Protein AF-A0A967JAD9-F1 (afdb_monomer)

Nearest PDB structures (foldseek):
  1ypx-assembly1_A  TM=3.489E-01  e=6.581E+00  Listeria monocytogenes EGD-e
  7zme-assembly1_6  TM=2.098E-01  e=7.015E+00  Thermochaetoides thermophila DSM 1495

Mean predicted aligned error: 8.42 Å

Sequence (161 aa):
MTVTLVDHPWWPNDVVVEGPDRLDAMAAAHVAEVSGAPEMERFLFGQVPVVVFDEIFAGAGEDEIGPLFWLLHLSGYFGGRWLRGEIATAQPEALVLGVDNPPSEAAFLGTVAKAQARLDALGGSETGLLDVARDSLFDTPPAAEGEEPVRGLTDSFGYNV

Solvent-accessible surface area (backbone atoms only — not comparable to full-atom values): 9615 Å² total; per-residue (Å²): 101,85,77,84,80,74,96,69,95,78,77,90,52,96,66,46,29,92,38,67,70,57,55,17,51,51,50,44,52,50,56,72,71,52,90,72,84,83,52,68,64,53,45,41,58,53,45,46,51,54,54,43,50,52,41,56,76,71,62,56,52,82,88,48,46,20,31,44,46,32,53,44,49,51,24,52,53,56,42,52,54,50,51,51,52,52,41,50,71,78,42,74,83,43,70,70,77,78,59,81,77,80,90,45,70,69,60,50,53,54,49,51,52,54,52,49,55,54,51,59,73,43,71,79,37,65,68,53,51,52,50,53,55,56,52,50,36,40,66,39,77,41,94,47,96,92,52,73,53,50,78,6,58,34,70,73,69,64,64,76,129

pLDDT: mean 86.02, std 9.95, range [43.38, 96.19]

Structure (mmCIF, N/CA/C/O backbone):
data_AF-A0A967JAD9-F1
#
_entry.id   AF-A0A967JAD9-F1
#
loop_
_atom_site.group_PDB
_atom_site.id
_atom_site.type_symbol
_atom_site.label_atom_id
_atom_site.label_alt_id
_atom_site.label_comp_id
_atom_site.label_asym_id
_atom_site.label_entity_id
_atom_site.label_seq_id
_atom_site.pdbx_PDB_ins_code
_atom_site.Cartn_x
_atom_site.Cartn_y
_atom_site.Cartn_z
_atom_site.occupancy
_atom_site.B_iso_or_equiv
_atom_site.auth_seq_id
_atom_site.auth_comp_id
_atom_site.auth_asym_id
_atom_site.auth_atom_id
_atom_site.pdbx_PDB_model_num
ATOM 1 N N . MET A 1 1 ? -6.115 -13.255 16.989 1.00 82.19 1 MET A N 1
ATOM 2 C CA . MET A 1 1 ? -7.147 -12.269 16.599 1.00 82.19 1 MET A CA 1
ATOM 3 C C . MET A 1 1 ? -7.235 -12.342 15.095 1.00 82.19 1 MET A C 1
ATOM 5 O O . MET A 1 1 ? -6.177 -12.480 14.511 1.00 82.19 1 MET A O 1
ATOM 9 N N . THR A 1 2 ? -8.430 -12.289 14.507 1.00 89.50 2 THR A N 1
ATOM 10 C CA . THR A 1 2 ? -8.577 -12.389 13.048 1.00 89.50 2 THR A CA 1
ATOM 11 C C . THR A 1 2 ? -9.087 -11.082 12.470 1.00 89.50 2 THR A C 1
ATOM 13 O O . THR A 1 2 ? -10.116 -10.571 12.918 1.00 89.50 2 THR A O 1
ATOM 16 N N . VAL A 1 3 ? -8.364 -10.544 11.492 1.00 89.56 3 VAL A N 1
ATOM 17 C CA . VAL A 1 3 ? -8.738 -9.354 10.733 1.00 89.56 3 VAL A CA 1
ATOM 18 C C . VAL A 1 3 ? -9.575 -9.788 9.538 1.00 89.56 3 VAL A C 1
ATOM 20 O O . VAL A 1 3 ? -9.148 -10.573 8.699 1.00 89.56 3 VAL A O 1
ATOM 23 N N . THR A 1 4 ? -10.800 -9.273 9.451 1.00 90.12 4 THR A N 1
ATOM 24 C CA . THR A 1 4 ? -11.653 -9.477 8.275 1.00 90.12 4 THR A CA 1
ATOM 25 C C . THR A 1 4 ? -11.489 -8.292 7.337 1.00 90.12 4 THR A C 1
ATOM 27 O O . THR A 1 4 ? -11.898 -7.179 7.668 1.00 90.12 4 THR A O 1
ATOM 30 N N . LEU A 1 5 ? -10.885 -8.532 6.176 1.00 88.50 5 LEU A N 1
ATOM 31 C CA . LEU A 1 5 ? -10.764 -7.535 5.119 1.00 88.50 5 LEU A CA 1
ATOM 32 C C . LEU A 1 5 ? -12.044 -7.506 4.281 1.00 88.50 5 LEU A C 1
ATOM 34 O O . LEU A 1 5 ? -12.653 -8.541 4.016 1.00 88.50 5 LEU A O 1
ATOM 38 N N . VAL A 1 6 ? -12.442 -6.310 3.857 1.00 89.44 6 VAL A N 1
ATOM 39 C CA . VAL A 1 6 ? -13.462 -6.161 2.814 1.00 89.44 6 VAL A CA 1
ATOM 40 C C . VAL A 1 6 ? -12.855 -6.461 1.443 1.00 89.44 6 VAL A C 1
ATOM 42 O O . VAL A 1 6 ? -11.628 -6.437 1.280 1.00 89.44 6 VAL A O 1
ATOM 45 N N . ASP A 1 7 ? -13.717 -6.701 0.453 1.00 88.69 7 ASP A N 1
ATOM 46 C CA . ASP A 1 7 ? -13.290 -6.892 -0.932 1.00 88.69 7 ASP A CA 1
ATOM 47 C C . ASP A 1 7 ? -12.382 -5.744 -1.383 1.00 88.69 7 ASP A C 1
ATOM 49 O O . ASP A 1 7 ? -12.690 -4.555 -1.230 1.00 88.69 7 ASP A O 1
ATOM 53 N N . HIS A 1 8 ? -11.243 -6.120 -1.949 1.00 89.38 8 HIS A N 1
ATOM 54 C CA . HIS A 1 8 ? -10.255 -5.201 -2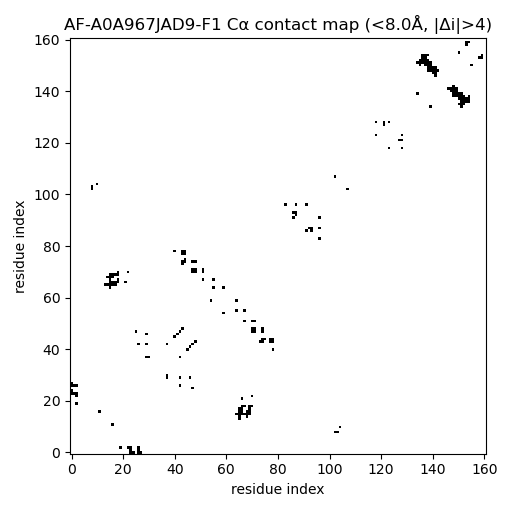.479 1.00 89.38 8 HIS A CA 1
ATOM 55 C C . HIS A 1 8 ? -9.613 -5.797 -3.740 1.00 89.38 8 HIS A C 1
ATOM 57 O O . HIS A 1 8 ? -9.643 -7.012 -3.937 1.00 89.38 8 HIS A O 1
ATOM 63 N N . PRO A 1 9 ? -9.051 -4.957 -4.623 1.00 88.38 9 PRO A N 1
ATOM 64 C CA . PRO A 1 9 ? -8.379 -5.419 -5.826 1.00 88.38 9 PRO A CA 1
ATOM 65 C C . PRO A 1 9 ? -7.153 -6.243 -5.453 1.00 88.38 9 PRO A C 1
ATOM 67 O O . PRO A 1 9 ? -6.230 -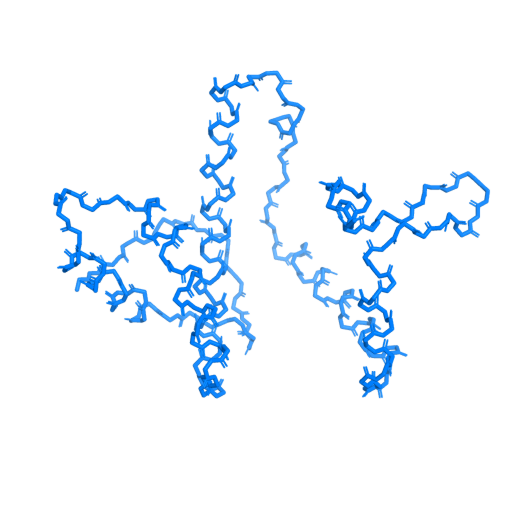5.751 -4.794 1.00 88.38 9 PRO A O 1
ATOM 70 N N . TRP A 1 10 ? -7.158 -7.490 -5.900 1.00 89.19 10 TRP A N 1
ATOM 71 C CA . TRP A 1 10 ? -6.074 -8.424 -5.686 1.00 89.19 10 TRP A CA 1
ATOM 72 C C . TRP A 1 10 ? -5.908 -9.315 -6.911 1.00 89.19 10 TRP A C 1
ATOM 74 O O . TRP A 1 10 ? -6.873 -9.907 -7.397 1.00 89.19 10 TRP A O 1
ATOM 84 N N . TRP A 1 11 ? -4.673 -9.395 -7.400 1.00 88.88 11 TRP A N 1
ATOM 85 C CA . TRP A 1 11 ? -4.282 -10.253 -8.512 1.00 88.88 11 TRP A CA 1
ATOM 86 C C . TRP A 1 11 ? -3.026 -11.014 -8.089 1.00 88.88 11 TRP A C 1
ATOM 88 O O . TRP A 1 11 ? -1.953 -10.401 -8.003 1.00 88.88 11 TRP A O 1
ATOM 98 N N . PRO A 1 12 ? -3.159 -12.315 -7.772 1.00 86.31 12 PRO A N 1
ATOM 99 C CA . PRO A 1 12 ? -2.048 -13.128 -7.299 1.00 86.31 12 PRO A CA 1
ATOM 100 C C . PRO A 1 12 ? -0.841 -13.059 -8.236 1.00 86.31 12 PRO A C 1
ATOM 102 O O . PRO A 1 12 ? -0.986 -13.115 -9.458 1.00 86.31 12 PRO A O 1
ATOM 105 N N . ASN A 1 13 ? 0.349 -12.938 -7.654 1.00 84.62 13 ASN A N 1
ATOM 106 C CA . ASN A 1 13 ? 1.623 -12.937 -8.365 1.00 84.62 13 ASN A CA 1
ATOM 107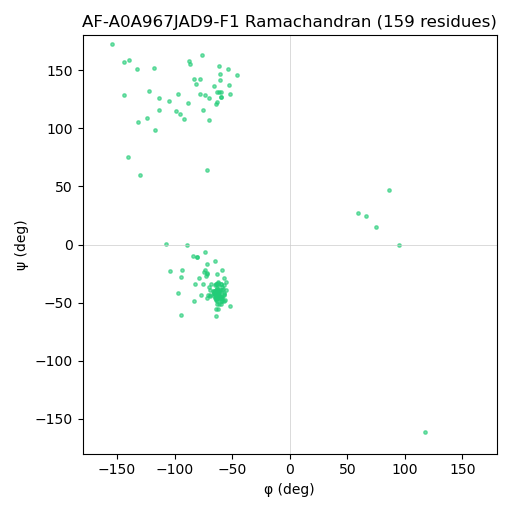 C C . ASN A 1 13 ? 2.750 -13.409 -7.431 1.00 84.62 13 ASN A C 1
ATOM 109 O O . ASN A 1 13 ? 2.536 -13.581 -6.234 1.00 84.62 13 ASN A O 1
ATOM 113 N N . ASP A 1 14 ? 3.947 -13.602 -7.983 1.00 84.81 14 ASP A N 1
ATOM 114 C CA . ASP A 1 14 ? 5.083 -14.173 -7.245 1.00 84.81 14 ASP A CA 1
ATOM 115 C C . ASP A 1 14 ? 5.821 -13.153 -6.356 1.00 84.81 14 ASP A C 1
ATOM 117 O O . ASP A 1 14 ? 6.672 -13.536 -5.558 1.00 84.81 14 ASP A O 1
ATOM 121 N N . VAL A 1 15 ? 5.528 -11.854 -6.495 1.00 84.44 15 VAL A N 1
ATOM 122 C CA . VAL A 1 15 ? 6.239 -10.768 -5.793 1.00 84.44 15 VAL A CA 1
ATOM 123 C C . VAL A 1 15 ? 5.491 -10.328 -4.540 1.00 84.44 15 VAL A C 1
ATOM 125 O O . VAL A 1 15 ? 6.099 -10.074 -3.507 1.00 84.44 15 VAL A O 1
ATOM 128 N N . VAL A 1 16 ? 4.169 -10.215 -4.631 1.00 89.75 16 VAL A N 1
ATOM 129 C CA . VAL A 1 16 ? 3.289 -9.819 -3.534 1.00 89.75 16 VAL A CA 1
ATOM 130 C C . VAL A 1 16 ? 2.441 -11.038 -3.203 1.00 89.75 16 VAL A C 1
ATOM 132 O O . VAL A 1 16 ? 1.660 -11.490 -4.038 1.00 89.75 16 VAL A O 1
ATOM 135 N N . VAL A 1 17 ? 2.600 -11.576 -1.995 1.00 93.31 17 VAL A N 1
ATOM 136 C CA . VAL A 1 17 ? 1.981 -12.843 -1.579 1.00 93.31 17 VAL A CA 1
ATOM 137 C C . VAL A 1 17 ? 1.117 -12.595 -0.355 1.00 93.31 17 VAL A C 1
ATOM 139 O O . VAL A 1 17 ? 1.566 -11.953 0.588 1.00 93.31 17 VAL A O 1
ATOM 142 N N . GLU A 1 18 ? -0.118 -13.095 -0.346 1.00 94.06 18 GLU A N 1
ATOM 143 C CA . GLU A 1 18 ? -1.007 -12.905 0.805 1.00 94.06 18 GLU A CA 1
ATOM 144 C C . GLU A 1 18 ? -0.421 -13.542 2.071 1.00 94.06 18 GLU A C 1
ATOM 146 O O . GLU A 1 18 ? -0.027 -14.708 2.076 1.00 94.06 18 GLU A O 1
ATOM 151 N N . GLY A 1 19 ? -0.400 -12.775 3.163 1.00 93.19 19 GLY A N 1
ATOM 152 C CA . GLY A 1 19 ? 0.120 -13.194 4.465 1.00 93.19 19 GLY A CA 1
ATOM 153 C C . GLY A 1 19 ? -0.866 -12.912 5.600 1.00 93.19 19 GLY A C 1
ATOM 154 O O . GLY A 1 19 ? -0.526 -12.141 6.502 1.00 93.19 19 GLY A O 1
ATOM 155 N N . PRO A 1 20 ? -2.087 -13.483 5.581 1.00 93.88 20 PRO A N 1
ATOM 156 C CA . PRO A 1 20 ? -3.138 -13.160 6.550 1.00 93.88 20 PRO A CA 1
ATOM 157 C C . PRO A 1 20 ? -2.716 -13.430 7.999 1.00 93.88 20 PRO A C 1
ATOM 159 O O . PRO A 1 20 ? -3.007 -12.625 8.878 1.00 93.88 20 PRO A O 1
ATOM 162 N N . ASP A 1 21 ? -1.938 -14.487 8.241 1.00 94.38 21 ASP A N 1
ATOM 163 C CA . ASP A 1 21 ? -1.416 -14.803 9.575 1.00 94.38 21 ASP A CA 1
ATOM 164 C C . ASP A 1 21 ? -0.500 -13.691 10.117 1.00 94.38 21 ASP A C 1
ATOM 166 O O . ASP A 1 21 ? -0.491 -13.415 11.319 1.00 94.38 21 ASP A O 1
ATOM 170 N N . ARG A 1 22 ? 0.247 -13.007 9.237 1.00 93.00 22 ARG A N 1
ATOM 171 C CA . ARG A 1 22 ? 1.101 -11.875 9.621 1.00 93.00 22 ARG A CA 1
ATOM 172 C C . ARG A 1 22 ? 0.258 -10.660 9.991 1.00 93.00 22 ARG A C 1
ATOM 174 O O . ARG A 1 22 ? 0.521 -10.034 11.015 1.00 93.00 22 ARG A O 1
ATOM 181 N N . LEU A 1 23 ? -0.777 -10.365 9.204 1.00 95.12 23 LEU A N 1
ATOM 182 C CA . LEU A 1 23 ? -1.731 -9.298 9.509 1.00 95.12 23 LEU A CA 1
ATOM 183 C C . LEU A 1 23 ? -2.413 -9.535 10.865 1.00 95.12 23 LEU A C 1
ATOM 185 O O . LEU A 1 23 ? -2.481 -8.627 11.693 1.00 95.12 23 LEU A O 1
ATOM 189 N N . ASP A 1 24 ? -2.856 -10.766 11.111 1.00 95.81 24 ASP A N 1
ATOM 190 C CA . ASP A 1 24 ? -3.494 -11.191 12.357 1.00 95.81 24 ASP A CA 1
ATOM 191 C C . ASP A 1 24 ? -2.552 -11.072 13.563 1.00 95.81 24 ASP A C 1
ATOM 193 O O . ASP A 1 24 ? -2.956 -10.601 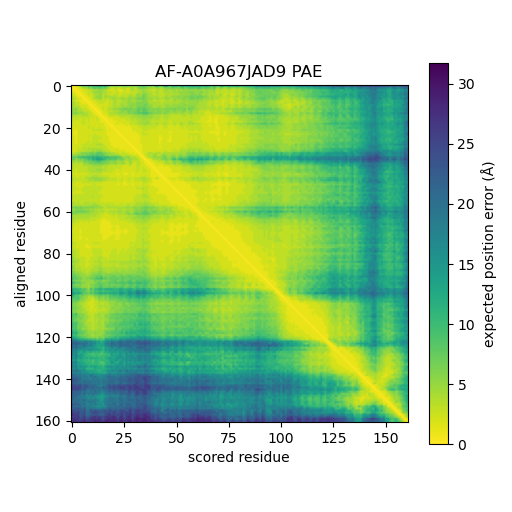14.634 1.00 95.81 24 ASP A O 1
ATOM 197 N N . ALA A 1 25 ? -1.283 -11.455 13.395 1.00 94.50 25 ALA A N 1
ATOM 198 C CA . ALA A 1 25 ? -0.257 -11.307 14.421 1.00 94.50 25 ALA A CA 1
ATOM 199 C C . ALA A 1 25 ? 0.021 -9.830 14.743 1.00 94.50 25 ALA A C 1
ATOM 201 O O . ALA A 1 25 ? 0.051 -9.452 15.917 1.00 94.50 25 ALA A O 1
ATOM 202 N N . MET A 1 26 ? 0.156 -8.979 13.723 1.00 94.69 26 MET A N 1
ATOM 203 C CA . MET A 1 26 ? 0.366 -7.540 13.907 1.00 94.69 26 MET A CA 1
ATOM 204 C C . MET A 1 26 ? -0.842 -6.866 14.559 1.00 94.69 26 MET A C 1
ATOM 206 O O . MET A 1 26 ? -0.675 -6.029 15.443 1.00 94.69 26 MET A O 1
ATOM 210 N N . ALA A 1 27 ? -2.060 -7.255 14.180 1.00 94.69 27 ALA A N 1
ATOM 211 C C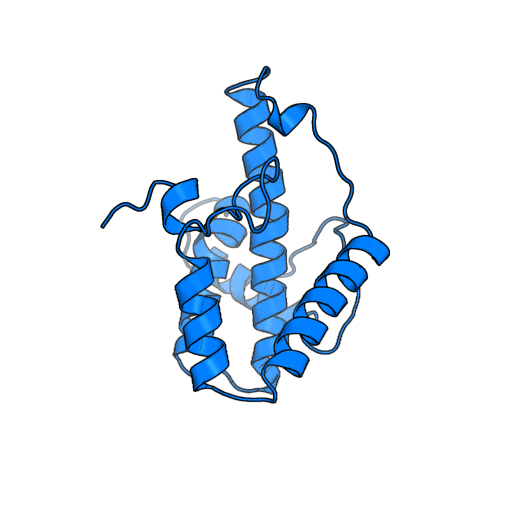A . ALA A 1 27 ? -3.279 -6.736 14.791 1.00 94.69 27 ALA A CA 1
ATOM 212 C C . ALA A 1 27 ? -3.371 -7.132 16.270 1.00 94.69 27 ALA A C 1
ATOM 214 O O . ALA A 1 27 ? -3.712 -6.306 17.116 1.00 94.69 27 ALA A O 1
ATOM 215 N N . ALA A 1 28 ? -3.016 -8.378 16.601 1.00 94.38 28 ALA A N 1
ATOM 216 C CA . ALA A 1 28 ? -2.956 -8.829 17.986 1.00 94.38 28 ALA A CA 1
ATOM 217 C C . ALA A 1 28 ? -1.926 -8.034 18.808 1.00 94.38 28 ALA A C 1
ATOM 219 O O . ALA A 1 28 ? -2.226 -7.656 19.941 1.00 94.38 28 ALA A O 1
ATOM 220 N N . ALA A 1 29 ? -0.750 -7.749 18.237 1.00 92.81 29 ALA A N 1
ATOM 221 C CA . ALA A 1 29 ? 0.271 -6.919 18.875 1.00 92.81 29 ALA A CA 1
ATOM 222 C C . ALA A 1 29 ? -0.221 -5.477 19.090 1.00 92.81 29 ALA A C 1
ATOM 224 O O . ALA A 1 29 ? -0.149 -4.971 20.207 1.00 92.81 29 ALA A O 1
ATOM 225 N N . HIS A 1 30 ? -0.821 -4.856 18.070 1.00 92.62 30 HIS A N 1
ATOM 226 C CA . HIS A 1 30 ? -1.397 -3.512 18.170 1.00 92.62 30 HIS A CA 1
ATOM 227 C C . HIS A 1 30 ? -2.433 -3.411 19.295 1.00 92.62 30 HIS A C 1
ATOM 229 O O . HIS A 1 30 ? -2.369 -2.514 20.132 1.00 92.62 30 HIS A O 1
ATOM 235 N N . VAL A 1 31 ? -3.369 -4.364 19.361 1.00 93.31 31 VAL A N 1
ATOM 236 C CA . VAL A 1 31 ? -4.407 -4.387 20.404 1.00 93.31 31 VAL A CA 1
ATOM 237 C C . VAL A 1 31 ? -3.814 -4.542 21.806 1.00 93.31 31 VAL A C 1
ATOM 239 O O . VAL A 1 31 ? -4.373 -4.007 22.760 1.00 93.31 31 VAL A O 1
ATOM 242 N N . ALA A 1 32 ? -2.691 -5.248 21.947 1.00 92.31 32 ALA A N 1
ATOM 243 C CA . ALA A 1 32 ? -2.016 -5.398 23.232 1.00 92.31 32 ALA A CA 1
ATOM 244 C C . ALA A 1 32 ? -1.325 -4.104 23.709 1.00 92.31 32 ALA A C 1
ATOM 246 O O . ALA A 1 32 ? -1.142 -3.928 24.913 1.00 92.31 32 ALA A O 1
ATOM 247 N N . GLU A 1 33 ? -0.951 -3.211 22.791 1.00 89.44 33 GLU A N 1
ATOM 248 C CA . GLU A 1 33 ? -0.199 -1.983 23.082 1.00 89.44 33 GLU A CA 1
ATOM 249 C C . GLU A 1 33 ? -1.091 -0.750 23.284 1.00 89.44 33 GLU A C 1
ATOM 251 O O . GLU A 1 33 ? -0.719 0.181 24.006 1.00 89.44 33 GLU A O 1
ATOM 256 N N . VAL A 1 34 ? -2.275 -0.718 22.667 1.00 89.81 34 VAL A N 1
ATOM 257 C CA . VAL A 1 34 ? -3.164 0.448 22.734 1.00 89.81 34 VAL A CA 1
ATOM 258 C C . VAL A 1 34 ? -3.994 0.487 24.017 1.00 89.81 34 VAL A C 1
ATOM 260 O O . VAL A 1 34 ? -4.576 -0.499 24.463 1.00 89.81 34 VAL A O 1
ATOM 263 N N . SER A 1 35 ? -4.109 1.684 24.598 1.00 83.25 35 SER A N 1
ATOM 264 C CA . SER A 1 35 ? -5.055 1.950 25.684 1.00 83.25 35 SER A CA 1
ATOM 265 C C . SER A 1 35 ? -6.373 2.465 25.102 1.00 83.25 35 SER A C 1
ATOM 267 O O . SER A 1 35 ? -6.452 3.587 24.613 1.00 83.25 35 SER A O 1
ATOM 269 N N . GLY A 1 36 ? -7.418 1.636 25.143 1.00 85.56 36 GLY A N 1
ATOM 270 C CA . GLY A 1 36 ? -8.750 1.982 24.637 1.00 85.56 36 GLY A CA 1
ATOM 271 C C . GLY A 1 36 ? -9.212 1.091 23.485 1.00 85.56 36 GLY A C 1
ATOM 272 O O . GLY A 1 36 ? -8.722 -0.023 23.315 1.00 85.56 36 GLY A O 1
ATOM 273 N N . ALA A 1 37 ? -10.208 1.563 22.732 1.00 87.94 37 ALA A N 1
ATOM 274 C CA . ALA A 1 37 ? -10.704 0.838 21.568 1.00 87.94 37 ALA A CA 1
ATOM 275 C C . ALA A 1 37 ? -9.684 0.944 20.418 1.00 87.94 37 ALA A C 1
ATOM 277 O O . ALA A 1 37 ? -9.271 2.060 20.099 1.00 87.94 37 ALA A O 1
ATOM 278 N N . PRO A 1 38 ? -9.272 -0.175 19.799 1.00 88.50 38 PRO A N 1
ATOM 279 C CA . PRO A 1 38 ? -8.373 -0.137 18.654 1.00 88.50 38 PRO A CA 1
ATOM 280 C C . PRO A 1 38 ? -9.058 0.527 17.452 1.00 88.50 38 PRO A C 1
ATOM 282 O O . PRO A 1 38 ? -10.217 0.239 17.150 1.00 88.50 38 PRO A O 1
ATOM 285 N N . GLU A 1 39 ? -8.322 1.393 16.759 1.00 91.06 39 GLU A N 1
ATOM 286 C CA . GLU A 1 39 ? -8.758 2.066 15.530 1.00 91.06 39 GLU A CA 1
ATOM 287 C C . GLU A 1 39 ? -8.062 1.408 14.334 1.00 91.06 39 GLU A C 1
ATOM 289 O O . GLU A 1 39 ? -6.830 1.340 14.281 1.00 91.06 39 GLU A O 1
ATOM 294 N N . MET A 1 40 ? -8.844 0.921 13.368 1.00 89.25 40 MET A N 1
ATOM 295 C CA . MET A 1 40 ? -8.314 0.191 12.212 1.00 89.25 40 MET A CA 1
ATOM 296 C C . MET A 1 40 ? -7.418 1.084 11.347 1.00 89.25 40 MET A C 1
ATOM 298 O O . MET A 1 40 ? -6.415 0.621 10.818 1.00 89.25 40 MET A O 1
ATOM 302 N N . GLU A 1 41 ? -7.736 2.371 11.253 1.00 90.56 41 GLU A N 1
ATOM 303 C CA . GLU A 1 41 ? -6.968 3.374 10.522 1.00 90.56 41 GLU A CA 1
ATOM 304 C C . GLU A 1 41 ? -5.583 3.580 11.146 1.00 90.56 41 GLU A C 1
ATOM 306 O O . GLU A 1 41 ? -4.577 3.621 10.439 1.00 90.56 41 GLU A O 1
ATOM 311 N N . ARG A 1 42 ? -5.501 3.645 12.482 1.00 89.50 42 ARG A N 1
ATOM 312 C CA . ARG A 1 42 ? -4.212 3.755 13.184 1.00 89.50 42 ARG A CA 1
ATOM 313 C C . ARG A 1 42 ? -3.373 2.498 13.024 1.00 89.50 42 ARG A C 1
ATOM 315 O O . ARG A 1 42 ? -2.163 2.598 12.835 1.00 89.50 42 ARG A O 1
ATOM 322 N N . PHE A 1 43 ? -4.011 1.334 13.087 1.00 93.38 43 PHE A N 1
ATOM 323 C CA . PHE A 1 43 ? -3.340 0.064 12.862 1.00 93.38 43 PHE A CA 1
ATOM 324 C C . PHE A 1 43 ? -2.812 -0.046 11.424 1.00 93.38 43 PHE A C 1
ATOM 326 O O . PHE A 1 43 ? -1.601 -0.132 11.227 1.00 93.38 43 PHE A O 1
ATOM 333 N N . LEU A 1 44 ? -3.699 0.002 10.426 1.00 92.06 44 LEU A N 1
ATOM 334 C CA . LEU A 1 44 ? -3.351 -0.249 9.028 1.00 92.06 44 LEU A CA 1
ATOM 335 C C . LEU A 1 44 ? -2.498 0.858 8.411 1.00 92.06 44 LEU A C 1
ATOM 337 O O . LEU A 1 44 ? -1.641 0.535 7.603 1.00 92.06 44 LEU A O 1
ATOM 341 N N . PHE A 1 45 ? -2.719 2.134 8.745 1.00 90.06 45 PHE A N 1
ATOM 342 C CA . PHE A 1 45 ? -2.047 3.250 8.055 1.00 90.06 45 PHE A CA 1
ATOM 343 C C . PHE A 1 45 ? -0.922 3.865 8.885 1.00 90.06 45 PHE A C 1
ATOM 345 O O . PHE A 1 45 ? -0.028 4.501 8.334 1.00 90.06 45 PHE A O 1
ATOM 352 N N . GLY A 1 46 ? -0.972 3.702 10.208 1.00 88.50 46 GLY A N 1
ATOM 353 C CA . GLY A 1 46 ? 0.056 4.189 11.122 1.00 88.50 46 GLY A CA 1
ATOM 354 C C . GLY A 1 46 ? 1.098 3.121 11.437 1.00 88.50 46 GLY A C 1
ATOM 355 O O . GLY A 1 46 ? 2.278 3.314 11.167 1.00 88.50 46 GLY A O 1
ATOM 356 N N . GLN A 1 47 ? 0.670 1.997 12.017 1.00 93.25 47 GLN A N 1
ATOM 357 C CA . GLN A 1 47 ? 1.593 0.990 12.547 1.00 93.25 47 GLN A CA 1
ATOM 358 C C . GLN A 1 47 ? 2.121 0.027 11.484 1.00 93.25 47 GLN A C 1
ATOM 360 O O . GLN A 1 47 ? 3.328 -0.193 11.426 1.00 93.25 47 GLN A O 1
ATOM 365 N N . VAL A 1 48 ? 1.244 -0.552 10.657 1.00 95.44 48 VAL A N 1
ATOM 366 C CA . VAL A 1 48 ? 1.640 -1.555 9.655 1.00 95.44 48 VAL A CA 1
ATOM 367 C C . VAL A 1 48 ? 2.789 -1.083 8.759 1.00 95.44 48 VAL A C 1
ATOM 369 O O . VAL A 1 48 ? 3.790 -1.795 8.712 1.00 95.44 48 VAL A O 1
ATOM 372 N N . PRO A 1 49 ? 2.732 0.087 8.089 1.00 95.00 49 PRO A N 1
ATOM 373 C CA . PRO A 1 49 ? 3.822 0.498 7.208 1.00 95.00 49 PRO A CA 1
ATOM 374 C C . PRO A 1 49 ? 5.140 0.702 7.960 1.00 95.00 49 PRO A C 1
ATOM 376 O O . PRO A 1 49 ? 6.181 0.313 7.444 1.00 95.00 49 PRO A O 1
ATOM 379 N N . VAL A 1 50 ? 5.108 1.252 9.180 1.00 94.19 50 VAL A N 1
ATOM 380 C CA . VAL A 1 50 ? 6.318 1.465 9.994 1.00 94.19 50 VAL A CA 1
ATOM 381 C C . VAL A 1 50 ? 6.977 0.134 10.339 1.00 94.19 50 VAL A C 1
ATOM 383 O O . VAL A 1 50 ? 8.157 -0.053 10.061 1.00 94.19 50 VAL A O 1
ATOM 386 N N . VAL A 1 51 ? 6.203 -0.811 10.875 1.00 94.50 51 VAL A N 1
ATOM 387 C CA . VAL A 1 51 ? 6.723 -2.131 11.257 1.00 94.50 51 VAL A CA 1
ATOM 388 C C . VAL A 1 51 ? 7.236 -2.887 10.034 1.00 94.50 51 VAL A C 1
ATOM 390 O O . VAL A 1 51 ? 8.315 -3.466 10.082 1.00 94.50 51 VAL A O 1
ATOM 393 N N . VAL A 1 52 ? 6.507 -2.846 8.916 1.00 95.94 52 VAL A N 1
ATOM 394 C CA . VAL A 1 52 ? 6.944 -3.517 7.688 1.00 95.94 52 VAL A CA 1
ATOM 395 C C . VAL A 1 52 ? 8.248 -2.921 7.152 1.00 95.94 52 VAL A C 1
ATOM 397 O O . VAL A 1 52 ? 9.140 -3.677 6.771 1.00 95.94 52 VAL A O 1
ATOM 400 N N . PHE A 1 53 ? 8.398 -1.591 7.135 1.00 94.25 53 PHE A N 1
ATOM 401 C CA . PHE A 1 53 ? 9.661 -0.973 6.725 1.00 94.25 53 PHE A CA 1
ATOM 402 C C . PHE A 1 53 ? 10.811 -1.379 7.646 1.00 94.25 53 PHE A C 1
ATOM 404 O O . PHE A 1 53 ? 11.862 -1.775 7.143 1.00 94.25 53 PHE A O 1
ATOM 411 N N . ASP A 1 54 ? 10.609 -1.331 8.964 1.00 94.94 54 ASP A N 1
ATOM 412 C CA . ASP A 1 54 ? 11.626 -1.737 9.935 1.00 94.94 54 ASP A CA 1
ATOM 413 C C . ASP A 1 54 ? 12.071 -3.189 9.710 1.00 94.94 54 ASP A C 1
ATOM 415 O O . ASP A 1 54 ? 13.267 -3.472 9.718 1.00 94.94 54 ASP A O 1
ATOM 419 N N . GLU A 1 55 ? 11.138 -4.104 9.439 1.00 94.75 55 GLU A N 1
ATOM 420 C CA . GLU A 1 55 ? 11.447 -5.509 9.153 1.00 94.75 55 GLU A CA 1
ATOM 421 C C . GLU A 1 55 ? 12.226 -5.694 7.845 1.00 94.75 55 GLU A C 1
ATOM 423 O O . GLU A 1 55 ? 13.227 -6.413 7.818 1.00 94.75 55 GLU A O 1
ATOM 428 N N . ILE A 1 56 ? 11.822 -5.008 6.770 1.00 93.50 56 ILE A N 1
ATOM 429 C CA . ILE A 1 56 ? 12.545 -5.046 5.491 1.00 93.50 56 ILE A CA 1
ATOM 430 C C . ILE A 1 56 ? 13.979 -4.533 5.684 1.00 93.50 56 ILE A C 1
ATOM 432 O O . ILE A 1 56 ? 14.932 -5.181 5.248 1.00 93.50 56 ILE A O 1
ATOM 436 N N . PHE A 1 57 ? 14.161 -3.404 6.376 1.00 93.31 57 PHE A N 1
ATOM 437 C CA . PHE A 1 57 ? 15.489 -2.830 6.621 1.00 93.31 57 PHE A CA 1
ATOM 438 C C . PHE A 1 57 ? 16.325 -3.625 7.630 1.00 93.31 57 PHE A C 1
ATOM 440 O O . PHE A 1 57 ? 17.554 -3.574 7.570 1.00 93.31 57 PHE A O 1
ATOM 447 N N . ALA A 1 58 ? 15.690 -4.391 8.518 1.00 94.56 58 ALA A N 1
ATOM 448 C CA . ALA A 1 58 ? 16.364 -5.338 9.400 1.00 94.56 58 ALA A CA 1
ATOM 449 C C . ALA A 1 58 ? 16.859 -6.603 8.671 1.00 94.56 58 ALA A C 1
ATOM 451 O O . ALA A 1 58 ? 17.582 -7.400 9.271 1.00 94.56 58 ALA A O 1
ATOM 452 N N . GLY A 1 59 ? 16.521 -6.770 7.387 1.00 92.62 59 GLY A N 1
ATOM 453 C CA . GLY A 1 59 ? 16.954 -7.899 6.569 1.00 92.62 59 GLY A CA 1
ATOM 454 C C . GLY A 1 59 ? 16.040 -9.114 6.697 1.00 92.62 59 GLY A C 1
ATOM 455 O O . GLY A 1 59 ? 16.541 -10.221 6.896 1.00 92.62 59 GLY A O 1
ATOM 456 N N . ALA A 1 60 ? 14.723 -8.899 6.606 1.00 91.88 60 ALA A N 1
ATOM 457 C CA . ALA A 1 60 ? 13.724 -9.966 6.515 1.00 91.88 60 ALA A CA 1
ATOM 458 C C . ALA A 1 60 ? 14.121 -11.056 5.500 1.00 91.88 60 ALA A C 1
ATOM 460 O O . ALA A 1 60 ? 14.751 -10.773 4.474 1.00 91.88 60 ALA A O 1
ATOM 461 N N . GLY A 1 61 ? 13.752 -12.306 5.799 1.00 91.56 61 GLY A N 1
ATOM 462 C CA . GLY A 1 61 ? 14.032 -13.447 4.928 1.00 91.56 61 GLY A CA 1
ATOM 463 C C . GLY A 1 61 ? 13.362 -13.302 3.561 1.00 91.56 61 GLY A C 1
ATOM 464 O O . GLY A 1 61 ? 12.334 -12.643 3.428 1.00 91.56 61 GLY A O 1
ATOM 465 N N . GLU A 1 62 ? 13.924 -13.935 2.530 1.00 88.19 62 GLU A N 1
ATOM 466 C CA . GLU A 1 62 ? 13.371 -13.889 1.167 1.00 88.19 62 GLU A CA 1
ATOM 467 C C . GLU A 1 62 ? 11.914 -14.388 1.115 1.00 88.19 62 GLU A C 1
ATOM 469 O O . GLU A 1 62 ? 11.085 -13.829 0.399 1.00 88.19 62 GLU A O 1
ATOM 474 N N . ASP A 1 63 ? 11.580 -15.381 1.939 1.00 89.88 63 ASP A N 1
ATOM 475 C CA . ASP A 1 63 ? 10.234 -15.931 2.111 1.00 89.88 63 ASP A CA 1
ATOM 476 C C . ASP A 1 63 ? 9.268 -14.998 2.863 1.00 89.88 63 ASP A C 1
ATOM 478 O O . ASP A 1 63 ? 8.050 -15.161 2.770 1.00 89.88 63 ASP A O 1
ATOM 482 N N . GLU A 1 64 ? 9.785 -13.988 3.562 1.00 91.00 64 GLU A N 1
ATOM 483 C CA . GLU A 1 64 ? 8.998 -13.001 4.307 1.00 91.00 64 GLU A CA 1
ATOM 484 C C . GLU A 1 64 ? 8.706 -11.736 3.484 1.00 91.00 64 GLU A C 1
ATOM 486 O O . GLU A 1 64 ? 7.717 -11.047 3.744 1.00 91.00 64 GLU A O 1
ATOM 491 N N . ILE A 1 65 ? 9.506 -11.443 2.450 1.00 93.31 65 ILE A N 1
ATOM 492 C CA . ILE A 1 65 ? 9.372 -10.223 1.636 1.00 93.31 65 ILE A CA 1
ATOM 493 C C . ILE A 1 65 ? 8.005 -10.128 0.943 1.00 93.31 65 ILE A C 1
ATOM 495 O O . ILE A 1 65 ? 7.372 -9.071 0.976 1.00 93.31 65 ILE A O 1
ATOM 499 N N . GLY A 1 66 ? 7.520 -11.218 0.344 1.00 93.12 66 GLY A N 1
ATOM 500 C CA . GLY A 1 66 ? 6.235 -11.225 -0.365 1.00 93.12 66 GLY A CA 1
ATOM 501 C C . GLY A 1 66 ? 5.042 -10.850 0.530 1.00 93.12 66 GLY A C 1
ATOM 502 O O . GLY A 1 66 ? 4.292 -9.929 0.182 1.00 93.12 66 GLY A O 1
ATOM 503 N N . PRO A 1 67 ? 4.882 -11.500 1.698 1.00 95.12 67 PRO A N 1
ATOM 504 C CA . PRO A 1 67 ? 3.917 -11.107 2.727 1.00 95.12 67 PRO A CA 1
ATOM 505 C C . PRO A 1 67 ? 4.051 -9.659 3.211 1.00 95.12 67 PRO A C 1
ATOM 507 O O . PRO A 1 67 ? 3.042 -8.980 3.412 1.00 95.12 67 PRO A O 1
ATOM 510 N N . LEU A 1 68 ? 5.275 -9.153 3.372 1.00 95.69 68 LEU A N 1
ATOM 511 C CA . LEU A 1 68 ? 5.515 -7.767 3.780 1.00 95.69 68 LEU A CA 1
ATOM 512 C C . LEU A 1 68 ? 5.051 -6.769 2.710 1.00 95.69 68 LEU A C 1
ATOM 514 O O . LEU A 1 68 ? 4.363 -5.794 3.020 1.00 95.69 68 LEU A O 1
ATOM 518 N N . PHE A 1 69 ? 5.322 -7.040 1.433 1.00 94.25 69 PHE A N 1
ATOM 519 C CA . PHE A 1 69 ? 4.784 -6.231 0.339 1.00 94.25 69 PHE A CA 1
ATOM 520 C C . PHE A 1 69 ? 3.260 -6.285 0.259 1.00 94.25 69 PHE A C 1
ATOM 522 O O . PHE A 1 69 ? 2.635 -5.271 -0.060 1.00 94.25 69 PHE A O 1
ATOM 529 N N . TRP A 1 70 ? 2.643 -7.418 0.596 1.00 95.06 70 TRP A N 1
ATOM 530 C CA . TRP A 1 70 ? 1.187 -7.503 0.670 1.00 95.06 70 TRP A CA 1
ATOM 531 C C . TRP A 1 70 ? 0.615 -6.601 1.766 1.00 95.06 70 TRP A C 1
ATOM 533 O O . TRP A 1 70 ? -0.351 -5.879 1.525 1.00 95.06 70 TRP A O 1
ATOM 543 N N . LEU A 1 71 ? 1.250 -6.543 2.937 1.00 96.19 71 LEU A N 1
ATOM 544 C CA . LEU A 1 71 ? 0.852 -5.6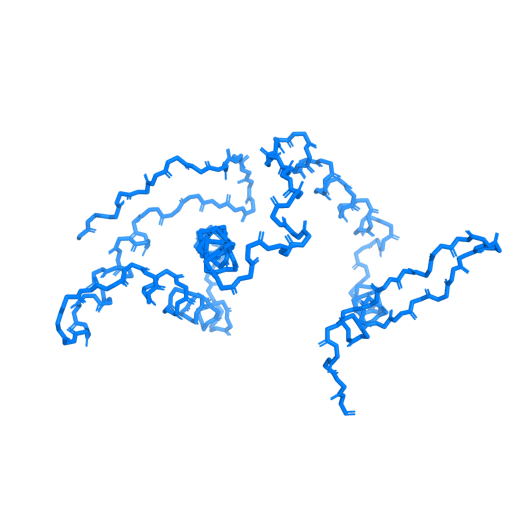26 4.009 1.00 96.19 71 LEU A CA 1
ATOM 545 C C . LEU A 1 71 ? 0.991 -4.148 3.602 1.00 96.19 71 LEU A C 1
ATOM 547 O O . LEU A 1 71 ? 0.100 -3.346 3.898 1.00 96.19 71 LEU A O 1
ATOM 551 N N . LEU A 1 72 ? 2.053 -3.785 2.872 1.00 95.44 72 LEU A N 1
ATOM 552 C CA . LEU A 1 72 ? 2.201 -2.435 2.306 1.00 95.44 72 LEU A CA 1
ATOM 553 C C . LEU A 1 72 ? 1.123 -2.127 1.262 1.00 95.44 72 LEU A C 1
ATOM 555 O O . LEU A 1 72 ? 0.577 -1.021 1.266 1.00 95.44 72 LEU A O 1
ATOM 559 N N . HIS A 1 73 ? 0.772 -3.095 0.410 1.00 92.69 73 HIS A N 1
ATOM 560 C CA . HIS A 1 73 ? -0.340 -2.969 -0.540 1.00 92.69 73 HIS A CA 1
ATOM 561 C C . HIS A 1 73 ? -1.663 -2.695 0.180 1.00 92.69 73 HIS A C 1
ATOM 563 O O . HIS A 1 73 ? -2.357 -1.738 -0.166 1.00 92.69 73 HIS A O 1
ATOM 569 N N . LEU A 1 74 ? -1.987 -3.467 1.223 1.00 94.50 74 LEU A N 1
ATOM 570 C CA . LEU A 1 74 ? -3.200 -3.259 2.020 1.00 94.50 74 LEU A CA 1
ATOM 571 C C . LEU A 1 74 ? -3.226 -1.867 2.662 1.00 94.50 74 LEU A C 1
ATOM 573 O O . LEU A 1 74 ? -4.222 -1.151 2.530 1.00 94.50 74 LEU A O 1
ATOM 577 N N . SER A 1 75 ? -2.128 -1.468 3.314 1.00 95.12 75 SER A N 1
ATOM 578 C CA . SER A 1 75 ? -1.983 -0.142 3.927 1.00 95.12 75 SER A CA 1
ATOM 579 C C . SER A 1 75 ? -2.187 0.972 2.898 1.00 95.12 75 SER A C 1
ATOM 581 O O . SER A 1 75 ? -2.967 1.896 3.125 1.00 95.12 75 SER A O 1
ATOM 583 N N . GLY A 1 76 ? -1.532 0.877 1.737 1.00 92.19 76 GLY A N 1
ATOM 584 C CA . GLY A 1 76 ? -1.636 1.871 0.670 1.00 92.19 76 GLY A CA 1
ATOM 585 C C . GLY A 1 76 ? -3.037 1.954 0.064 1.00 92.19 76 GLY A C 1
ATOM 586 O O . GLY A 1 76 ? -3.582 3.049 -0.087 1.00 92.19 76 GLY A O 1
ATOM 587 N N . TYR A 1 77 ? -3.654 0.810 -0.247 1.00 91.19 77 TYR A N 1
ATOM 588 C CA . TYR A 1 77 ? -4.991 0.766 -0.839 1.00 91.19 77 TYR A CA 1
ATOM 589 C C . TYR A 1 77 ? -6.052 1.326 0.113 1.00 91.19 77 TYR A C 1
ATOM 591 O O . TYR A 1 77 ? -6.779 2.261 -0.241 1.00 91.19 77 TYR A O 1
ATOM 599 N N . PHE A 1 78 ? -6.141 0.786 1.331 1.00 92.31 78 PHE A N 1
ATOM 600 C CA . PHE A 1 78 ? -7.141 1.231 2.299 1.00 92.31 78 PHE A CA 1
ATOM 601 C C . PHE A 1 78 ? -6.857 2.653 2.800 1.00 92.31 78 PHE A C 1
ATOM 603 O O . PHE A 1 78 ? -7.801 3.427 2.962 1.00 92.31 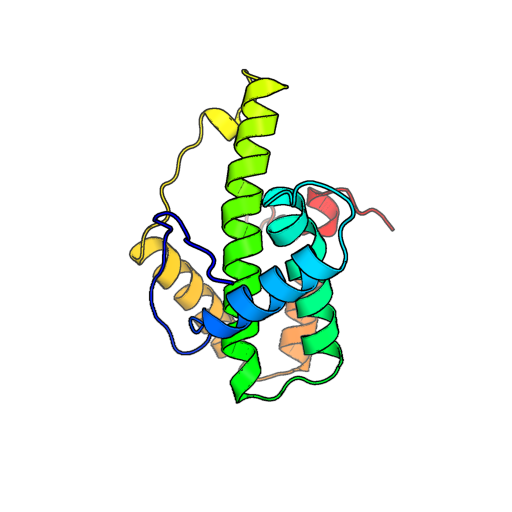78 PHE A O 1
ATOM 610 N N . GLY A 1 79 ? -5.585 3.038 2.936 1.00 91.56 79 GLY A N 1
ATOM 611 C CA . GLY A 1 79 ? -5.186 4.401 3.285 1.00 91.56 79 GLY A CA 1
ATOM 612 C C . GLY A 1 79 ? -5.590 5.411 2.212 1.00 91.56 79 GLY A C 1
ATOM 613 O O . GLY A 1 79 ? -6.165 6.451 2.525 1.00 91.56 79 GLY A O 1
ATOM 614 N N . GLY A 1 80 ? -5.395 5.082 0.931 1.00 89.50 80 GLY A N 1
ATOM 615 C CA . GLY A 1 80 ? -5.849 5.912 -0.186 1.00 89.50 80 GLY A CA 1
ATOM 616 C C . GLY A 1 80 ? -7.375 6.044 -0.254 1.00 89.50 80 GLY A C 1
ATOM 617 O O . GLY A 1 80 ? -7.897 7.131 -0.509 1.00 89.50 80 GLY A O 1
ATOM 618 N N . ARG A 1 81 ? -8.110 4.957 0.025 1.00 89.44 81 ARG A N 1
ATOM 619 C CA . ARG A 1 81 ? -9.582 4.968 0.119 1.00 89.44 81 ARG A CA 1
ATOM 620 C C . ARG A 1 81 ? -10.070 5.866 1.256 1.00 89.44 81 ARG A C 1
ATOM 622 O O . ARG A 1 81 ? -10.980 6.663 1.030 1.00 89.44 81 ARG A O 1
ATOM 629 N N . TRP A 1 82 ? -9.463 5.752 2.436 1.00 90.69 82 TRP A N 1
ATOM 630 C CA . TRP A 1 82 ? -9.763 6.597 3.591 1.00 90.69 82 TRP A CA 1
ATOM 631 C C . TRP A 1 82 ? -9.462 8.071 3.295 1.00 90.69 82 TRP A C 1
ATOM 633 O O . TRP A 1 82 ? -10.354 8.909 3.406 1.00 90.69 82 TRP A O 1
ATOM 643 N N . LEU A 1 83 ? -8.260 8.379 2.795 1.00 89.44 83 LEU A N 1
ATOM 644 C CA . LEU A 1 83 ? -7.840 9.744 2.471 1.00 89.44 83 LEU A CA 1
ATOM 645 C C . LEU A 1 83 ? -8.762 10.398 1.433 1.00 89.44 83 LEU A C 1
ATOM 647 O O . LEU A 1 83 ? -9.105 11.572 1.553 1.00 89.44 83 LEU A O 1
ATOM 651 N N . ARG A 1 84 ? -9.216 9.639 0.428 1.00 89.62 84 ARG A N 1
ATOM 652 C CA . ARG A 1 84 ? -10.214 10.127 -0.534 1.00 89.62 84 ARG A CA 1
ATOM 653 C C . ARG A 1 84 ? -11.536 10.493 0.151 1.00 89.62 84 ARG A C 1
ATOM 655 O O . ARG A 1 84 ? -12.148 11.483 -0.237 1.00 89.62 84 ARG A O 1
ATOM 662 N N . GLY A 1 85 ? -11.973 9.718 1.145 1.00 90.19 85 GLY A N 1
ATOM 663 C CA . GLY A 1 85 ? -13.163 10.015 1.950 1.00 90.19 85 GLY A CA 1
ATOM 664 C C . GLY A 1 85 ? -13.009 11.282 2.797 1.00 90.19 85 GLY A C 1
ATOM 665 O O . GLY A 1 85 ? -13.915 12.119 2.825 1.00 90.19 85 GLY A O 1
ATOM 666 N N . GLU A 1 86 ? -11.839 11.474 3.406 1.00 92.75 86 GLU A N 1
ATOM 667 C CA . GLU A 1 86 ? -11.512 12.700 4.144 1.00 92.75 86 GLU A CA 1
ATOM 668 C C . GLU A 1 86 ? -11.499 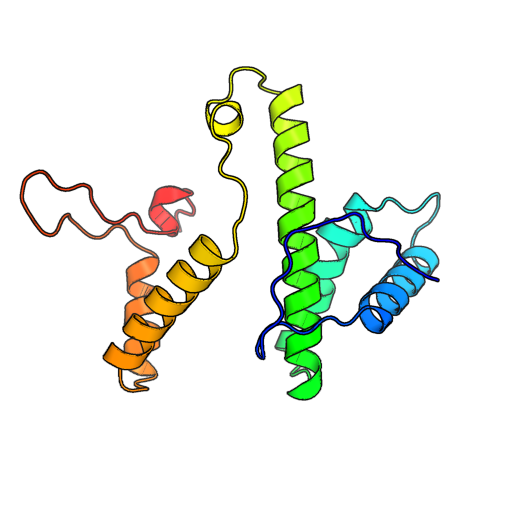13.926 3.220 1.00 92.75 86 GLU A C 1
ATOM 670 O O . GLU A 1 86 ? -12.117 14.943 3.535 1.00 92.75 86 GLU A O 1
ATOM 675 N N . ILE A 1 87 ? -10.889 13.818 2.031 1.00 91.56 87 ILE A N 1
ATOM 676 C CA . ILE A 1 87 ? -10.923 14.883 1.014 1.00 91.56 87 ILE A CA 1
ATOM 677 C C . ILE A 1 87 ? -12.361 15.175 0.586 1.00 91.56 87 ILE A C 1
ATOM 679 O O . ILE A 1 87 ? -12.734 16.338 0.503 1.00 91.56 87 ILE A O 1
ATOM 683 N N . ALA A 1 88 ? -13.185 14.151 0.352 1.00 92.69 88 ALA A N 1
ATOM 684 C CA . ALA A 1 88 ? -14.586 14.343 -0.023 1.00 92.69 88 ALA A CA 1
ATOM 685 C C . ALA A 1 88 ? -15.382 15.122 1.032 1.00 92.69 88 ALA A C 1
ATOM 687 O O . ALA A 1 88 ? -16.269 15.901 0.687 1.00 92.69 88 ALA A O 1
ATOM 688 N N . THR A 1 89 ? -15.046 14.927 2.306 1.00 93.94 89 THR A N 1
ATOM 689 C CA . THR A 1 89 ? -15.676 15.629 3.427 1.00 93.94 89 THR A CA 1
ATOM 690 C C . THR A 1 89 ? -15.153 17.060 3.563 1.00 93.94 89 THR A C 1
ATOM 692 O O . THR A 1 89 ? -15.938 17.982 3.778 1.00 93.94 89 THR A O 1
ATOM 695 N N . ALA A 1 90 ? -13.839 17.261 3.431 1.00 94.81 90 ALA A N 1
ATOM 696 C CA . ALA A 1 90 ? -13.189 18.552 3.650 1.00 94.81 90 ALA A CA 1
ATOM 697 C C . ALA A 1 90 ? -13.256 19.503 2.441 1.00 94.81 90 ALA A C 1
ATOM 699 O O . ALA A 1 90 ? -13.320 20.717 2.627 1.00 94.81 90 ALA A O 1
ATOM 700 N N . GLN A 1 91 ? -13.211 18.966 1.220 1.00 94.50 91 GLN A N 1
ATOM 701 C CA . GLN A 1 91 ? -13.178 19.698 -0.053 1.00 94.50 91 GLN A CA 1
ATOM 702 C C . GLN A 1 91 ? -14.060 18.990 -1.101 1.00 94.50 91 GLN A C 1
ATOM 704 O O . GLN A 1 91 ? -13.545 18.319 -2.001 1.00 94.50 91 GLN A O 1
ATOM 709 N N . PRO A 1 92 ? -15.396 19.110 -1.008 1.00 92.25 92 PRO A N 1
ATOM 710 C CA . PRO A 1 92 ? -16.328 18.404 -1.893 1.00 92.25 92 PRO A CA 1
ATOM 711 C C . PRO A 1 92 ? -16.158 18.712 -3.392 1.00 92.25 92 PRO A C 1
ATOM 713 O O . PRO A 1 92 ? -16.583 17.932 -4.242 1.00 92.25 92 PRO A O 1
ATOM 716 N N . GLU A 1 93 ? -15.551 19.848 -3.730 1.00 92.62 93 GLU A N 1
ATOM 717 C CA . GLU A 1 93 ? -15.258 20.301 -5.090 1.00 92.62 93 GLU A CA 1
ATOM 718 C C . GLU A 1 93 ? -13.897 19.837 -5.631 1.00 92.62 93 GLU A C 1
ATOM 720 O O . GLU A 1 93 ? -13.540 20.171 -6.765 1.00 92.62 93 GLU A O 1
ATOM 725 N N . ALA A 1 94 ? -13.118 19.088 -4.846 1.00 89.50 94 ALA A N 1
ATOM 726 C CA . ALA A 1 94 ? -11.794 18.648 -5.256 1.00 89.50 94 ALA A CA 1
ATOM 727 C C . ALA A 1 94 ? -11.865 17.805 -6.540 1.00 89.50 94 ALA A C 1
ATOM 729 O O . ALA A 1 94 ? -12.558 16.788 -6.609 1.00 89.50 94 ALA A O 1
ATOM 730 N N . LEU A 1 95 ? -11.083 18.191 -7.556 1.00 86.81 95 LEU A N 1
ATOM 731 C CA . LEU A 1 95 ? -11.075 17.538 -8.874 1.00 86.81 95 LEU A CA 1
ATOM 732 C C . LEU A 1 95 ? -10.799 16.031 -8.797 1.00 86.81 95 LEU A C 1
ATOM 734 O O . LEU A 1 95 ? -11.340 15.262 -9.590 1.00 86.81 95 LEU A O 1
ATOM 738 N N . VAL A 1 96 ? -10.000 15.602 -7.815 1.00 81.25 96 VAL A N 1
ATOM 739 C CA . VAL A 1 96 ? -9.684 14.187 -7.580 1.00 81.25 96 VAL A CA 1
ATOM 740 C C . VAL A 1 96 ? -10.941 13.343 -7.349 1.00 81.25 96 VAL A C 1
ATOM 742 O O . VAL A 1 96 ? -10.956 12.171 -7.717 1.00 81.25 96 VAL A O 1
ATOM 745 N N . LEU A 1 97 ? -12.016 13.928 -6.808 1.00 85.56 97 LEU A N 1
ATOM 746 C CA . LEU A 1 97 ? -13.288 13.249 -6.553 1.00 85.56 97 LEU A CA 1
ATOM 747 C C . LEU A 1 97 ? -14.068 12.957 -7.840 1.00 85.56 97 LEU A C 1
ATOM 749 O O . LEU A 1 97 ? -14.814 11.981 -7.887 1.00 85.56 97 LEU A O 1
ATOM 753 N N . GLY A 1 98 ? -13.864 13.766 -8.884 1.00 82.88 98 GLY A N 1
ATOM 754 C CA . GLY A 1 98 ? -14.462 13.578 -10.209 1.00 82.88 98 GLY A CA 1
ATOM 755 C C . GLY A 1 98 ? -13.735 12.549 -11.079 1.00 82.88 98 GLY A C 1
ATOM 756 O O . GLY A 1 98 ? -14.256 12.151 -12.118 1.00 82.88 98 GLY A O 1
ATOM 757 N N . VAL A 1 99 ? -12.547 12.104 -10.663 1.00 80.88 99 VAL A N 1
ATOM 758 C CA . VAL A 1 99 ? -11.795 11.039 -11.329 1.00 80.88 99 VAL A CA 1
ATOM 759 C C . VAL A 1 99 ? -12.038 9.738 -10.577 1.00 80.88 99 VAL A C 1
ATOM 761 O O . VAL A 1 99 ? -11.632 9.604 -9.423 1.00 80.88 99 VAL A O 1
ATOM 764 N N . ASP A 1 100 ? -12.692 8.782 -11.230 1.00 77.81 100 ASP A N 1
ATOM 765 C CA . ASP A 1 100 ? -12.811 7.408 -10.748 1.00 77.81 100 ASP A CA 1
ATOM 766 C C . ASP A 1 100 ? -12.280 6.468 -11.827 1.00 77.81 100 ASP A C 1
ATOM 768 O O . ASP A 1 100 ? -12.861 6.342 -12.906 1.00 77.81 100 ASP A O 1
ATOM 772 N N . ASN A 1 101 ? -11.123 5.868 -11.560 1.00 79.25 101 ASN A N 1
ATOM 773 C CA . ASN A 1 101 ? -10.539 4.863 -12.430 1.00 79.25 101 ASN A CA 1
ATOM 774 C C . ASN A 1 101 ? -10.467 3.556 -11.641 1.00 79.25 101 ASN A C 1
ATOM 776 O O . ASN A 1 101 ? -9.553 3.401 -10.822 1.00 79.25 101 ASN A O 1
ATOM 780 N N . PRO A 1 102 ? -11.436 2.643 -11.825 1.00 80.75 102 PRO A N 1
ATOM 781 C CA . PRO A 1 102 ? -11.466 1.422 -11.055 1.00 80.75 102 PRO A CA 1
ATOM 782 C C . PRO A 1 102 ? -10.212 0.591 -11.364 1.00 80.75 102 PRO A C 1
ATOM 784 O O . PRO A 1 102 ? -9.877 0.374 -12.534 1.00 80.75 102 PRO A O 1
ATOM 787 N N . PRO A 1 103 ? -9.508 0.113 -10.331 1.00 84.12 103 PRO A N 1
ATOM 788 C CA . PRO A 1 103 ? -8.357 -0.757 -10.511 1.00 84.12 103 PRO A CA 1
ATOM 789 C C . PRO A 1 103 ? -8.789 -2.030 -11.258 1.00 84.12 103 PRO A C 1
ATOM 791 O O . PRO A 1 103 ? -9.788 -2.661 -10.916 1.00 84.12 103 PRO A O 1
ATOM 794 N N . SER A 1 104 ? -8.043 -2.396 -12.302 1.00 88.75 104 SER A N 1
ATOM 795 C CA . SER A 1 104 ? -8.300 -3.586 -13.121 1.00 88.75 104 SER A CA 1
ATOM 796 C C . SER A 1 104 ? -7.021 -4.381 -13.342 1.00 88.75 104 SER A C 1
ATOM 798 O O . SER A 1 104 ? -5.931 -3.808 -13.406 1.00 88.75 104 SER A O 1
ATOM 800 N N . GLU A 1 105 ? -7.169 -5.694 -13.519 1.00 88.31 105 GLU A N 1
ATOM 801 C CA . GLU A 1 105 ? -6.043 -6.599 -13.762 1.00 88.31 105 GLU A CA 1
ATOM 802 C C . GLU A 1 105 ? -5.245 -6.166 -14.992 1.00 88.31 105 GLU A C 1
ATOM 804 O O . GLU A 1 105 ? -4.023 -6.081 -14.956 1.00 88.31 105 GLU A O 1
ATOM 809 N N . ALA A 1 106 ? -5.941 -5.787 -16.068 1.00 89.44 106 ALA A N 1
ATOM 810 C CA . ALA A 1 106 ? -5.311 -5.316 -17.295 1.00 89.44 106 ALA A CA 1
ATOM 811 C C . ALA A 1 106 ? -4.459 -4.052 -17.074 1.00 89.44 106 ALA A C 1
ATOM 813 O O . ALA A 1 106 ? -3.362 -3.946 -17.624 1.00 89.44 106 ALA A O 1
ATOM 814 N N . ALA A 1 107 ? -4.932 -3.100 -16.260 1.00 85.50 107 ALA A N 1
ATOM 815 C CA . ALA A 1 107 ? -4.171 -1.894 -15.933 1.00 85.50 107 ALA A CA 1
ATOM 816 C C . ALA A 1 107 ? -2.950 -2.206 -15.049 1.00 85.50 107 ALA A C 1
ATOM 818 O O . ALA A 1 107 ? -1.869 -1.649 -15.267 1.00 85.50 107 ALA A O 1
ATOM 819 N N . PHE A 1 108 ? -3.106 -3.125 -14.092 1.00 84.06 108 PHE A N 1
ATOM 820 C CA . PHE A 1 108 ? -2.015 -3.608 -13.250 1.00 84.06 108 PHE A CA 1
ATOM 821 C C . PHE A 1 108 ? -0.937 -4.313 -14.082 1.00 84.06 108 PHE A C 1
ATOM 823 O O . PHE A 1 108 ? 0.210 -3.867 -14.100 1.00 84.06 108 PHE A O 1
ATOM 830 N N . LEU A 1 109 ? -1.313 -5.330 -14.862 1.00 86.50 109 LEU A N 1
ATOM 831 C CA . LEU A 1 109 ? -0.404 -6.062 -15.748 1.00 86.50 109 LEU A CA 1
ATOM 832 C C . LEU A 1 109 ? 0.271 -5.134 -16.763 1.00 86.50 109 LEU A C 1
ATOM 834 O O . LEU A 1 109 ? 1.464 -5.263 -17.023 1.00 86.50 109 LEU A O 1
ATOM 838 N N . GLY A 1 110 ? -0.458 -4.148 -17.295 1.00 86.81 110 GLY A N 1
ATOM 839 C CA . GLY A 1 110 ? 0.110 -3.129 -18.176 1.00 86.81 110 GLY A CA 1
ATOM 840 C C . GLY A 1 110 ? 1.178 -2.268 -17.495 1.00 86.81 110 GLY A C 1
ATOM 841 O O . GLY A 1 110 ? 2.159 -1.886 -18.131 1.00 86.81 110 GLY A O 1
ATOM 842 N N . THR A 1 111 ? 1.019 -1.973 -16.204 1.00 84.38 111 THR A N 1
ATOM 843 C CA . THR A 1 111 ? 2.013 -1.237 -15.408 1.00 84.38 111 THR A CA 1
ATOM 844 C C . THR A 1 111 ? 3.241 -2.096 -15.126 1.00 84.38 111 THR A C 1
ATOM 846 O O . THR A 1 111 ? 4.362 -1.647 -15.367 1.00 84.38 111 THR A O 1
ATOM 849 N N . VAL A 1 112 ? 3.038 -3.349 -14.709 1.00 83.00 112 VAL A N 1
ATOM 850 C CA . VAL A 1 112 ? 4.121 -4.316 -14.469 1.00 83.00 112 VAL A CA 1
ATOM 851 C C . VAL A 1 112 ? 4.934 -4.547 -15.743 1.00 83.00 112 VAL A C 1
ATOM 853 O O . VAL A 1 112 ? 6.157 -4.459 -15.712 1.00 83.00 112 VAL A O 1
ATOM 856 N N . ALA A 1 113 ? 4.278 -4.737 -16.891 1.00 86.25 113 ALA A N 1
ATOM 857 C CA . ALA A 1 113 ? 4.957 -4.927 -18.172 1.00 86.25 113 ALA A CA 1
ATOM 858 C C . ALA A 1 113 ? 5.823 -3.718 -18.566 1.00 86.25 113 ALA A C 1
ATOM 860 O O . ALA A 1 113 ? 6.933 -3.887 -19.068 1.00 86.25 113 ALA A O 1
ATOM 861 N N . LYS A 1 114 ? 5.351 -2.490 -18.311 1.00 84.69 114 LYS A N 1
ATOM 862 C CA . LYS A 1 114 ? 6.141 -1.269 -18.547 1.00 84.69 114 LYS A CA 1
ATOM 863 C C . LYS A 1 114 ? 7.357 -1.191 -17.629 1.00 84.69 114 LYS A C 1
ATOM 865 O O . LYS A 1 114 ? 8.422 -0.783 -18.086 1.00 84.69 114 LYS A O 1
ATOM 870 N N . ALA A 1 115 ? 7.200 -1.553 -16.356 1.00 82.25 115 ALA A N 1
ATOM 871 C CA . ALA A 1 115 ? 8.310 -1.600 -15.412 1.00 82.25 115 ALA A CA 1
ATOM 872 C C . ALA A 1 115 ? 9.348 -2.646 -15.845 1.00 82.25 115 ALA A C 1
ATOM 874 O O . ALA A 1 115 ? 10.521 -2.307 -15.979 1.00 82.25 115 ALA A O 1
ATOM 875 N N . GLN A 1 116 ? 8.913 -3.865 -16.178 1.00 83.88 116 GLN A N 1
ATOM 876 C CA . GLN A 1 116 ? 9.799 -4.934 -16.642 1.00 83.88 116 GLN A CA 1
ATOM 877 C C . GLN A 1 116 ? 10.560 -4.538 -17.910 1.00 83.88 116 GLN A C 1
ATOM 879 O O . GLN A 1 116 ? 11.776 -4.666 -17.952 1.00 83.88 116 GLN A O 1
ATOM 884 N N . ALA A 1 117 ? 9.884 -3.958 -18.906 1.00 86.19 117 ALA A N 1
ATOM 885 C CA . ALA A 1 117 ? 10.542 -3.511 -20.134 1.00 86.19 117 ALA A CA 1
ATOM 886 C C . ALA A 1 117 ? 11.643 -2.463 -19.876 1.00 86.19 117 ALA A C 1
ATOM 888 O O . ALA A 1 117 ? 12.657 -2.444 -20.574 1.00 86.19 117 ALA A O 1
ATOM 889 N N . ARG A 1 118 ? 11.466 -1.595 -18.868 1.00 81.31 118 ARG A N 1
ATOM 890 C CA . ARG A 1 118 ? 12.508 -0.647 -18.440 1.00 81.31 118 ARG A CA 1
ATOM 891 C C . ARG A 1 118 ? 13.678 -1.360 -17.767 1.00 81.31 118 ARG A C 1
ATOM 893 O O . ARG A 1 118 ? 14.819 -1.031 -18.070 1.00 81.31 118 ARG A O 1
ATOM 900 N N . LEU A 1 119 ? 13.409 -2.331 -16.893 1.00 82.19 119 LEU A N 1
ATOM 901 C CA . LEU A 1 119 ? 14.451 -3.139 -16.251 1.00 82.19 119 LEU A CA 1
ATOM 902 C C . LEU A 1 119 ? 15.261 -3.937 -17.286 1.00 82.19 119 LEU A C 1
ATOM 904 O O . LEU A 1 119 ? 16.490 -3.930 -17.241 1.00 82.19 119 LEU A O 1
ATOM 908 N N . ASP A 1 120 ? 14.586 -4.547 -18.261 1.00 86.38 120 ASP A N 1
ATOM 909 C CA . ASP A 1 120 ? 15.217 -5.307 -19.344 1.00 86.38 120 ASP A CA 1
ATOM 910 C C . ASP A 1 120 ? 16.125 -4.414 -20.202 1.00 86.38 120 ASP A C 1
ATOM 912 O O . ASP A 1 120 ? 17.238 -4.809 -20.552 1.00 86.38 120 ASP A O 1
ATOM 916 N N . ALA A 1 121 ? 15.692 -3.181 -20.491 1.00 84.06 121 ALA A N 1
ATOM 917 C CA . ALA A 1 121 ? 16.488 -2.203 -21.233 1.00 84.06 121 ALA A CA 1
ATOM 918 C C . ALA A 1 121 ? 17.780 -1.792 -20.500 1.00 84.06 121 ALA A C 1
ATOM 920 O O . ALA A 1 121 ? 18.753 -1.409 -21.149 1.00 84.06 121 ALA A O 1
ATOM 921 N N . LEU A 1 122 ? 17.808 -1.895 -19.167 1.00 83.56 122 LEU A N 1
ATOM 922 C CA . LEU A 1 122 ? 18.988 -1.619 -18.343 1.00 83.56 122 LEU A CA 1
ATOM 923 C C . LEU A 1 122 ? 19.943 -2.818 -18.235 1.00 83.56 122 LEU A C 1
ATOM 925 O O . LEU A 1 122 ? 21.054 -2.664 -17.725 1.00 83.56 122 LEU A O 1
ATOM 929 N N . GLY A 1 123 ? 19.539 -4.006 -18.700 1.00 80.38 123 GLY A N 1
ATOM 930 C CA . GLY A 1 123 ? 20.400 -5.189 -18.784 1.00 80.38 123 GLY A CA 1
ATOM 931 C C . GLY A 1 123 ? 20.985 -5.654 -17.445 1.00 80.38 123 GLY A C 1
ATOM 932 O O . GLY A 1 123 ? 22.073 -6.224 -17.428 1.00 80.38 123 GLY A O 1
ATOM 933 N N . GLY A 1 124 ? 20.310 -5.372 -16.324 1.00 73.12 124 GLY A N 1
ATOM 934 C CA . GLY A 1 124 ? 20.798 -5.700 -14.978 1.00 73.12 124 GLY A CA 1
ATOM 935 C C . GLY A 1 124 ? 21.926 -4.794 -14.462 1.00 73.12 124 GLY A C 1
ATOM 936 O O . GLY A 1 124 ? 22.591 -5.145 -13.490 1.00 73.12 124 GLY A O 1
ATOM 937 N N . SER A 1 125 ? 22.163 -3.639 -15.093 1.00 83.19 125 SER A N 1
ATOM 938 C CA . SER A 1 125 ? 23.128 -2.648 -14.608 1.00 83.19 125 SER A CA 1
ATOM 939 C C . SER A 1 125 ? 22.613 -1.973 -13.336 1.00 83.19 125 SER A C 1
ATOM 941 O O . SER A 1 125 ? 21.725 -1.125 -13.398 1.00 83.19 125 SER A O 1
ATOM 943 N N . GLU A 1 126 ? 23.194 -2.310 -12.184 1.00 80.12 126 GLU A N 1
ATOM 944 C CA . GLU A 1 126 ? 22.906 -1.645 -10.905 1.00 80.12 126 GLU A CA 1
ATOM 945 C C . GLU A 1 126 ? 23.166 -0.133 -10.985 1.00 80.12 126 GLU A C 1
ATOM 947 O O . GLU A 1 126 ? 22.347 0.669 -10.545 1.00 80.12 126 GLU A O 1
ATOM 952 N N . THR A 1 127 ? 24.257 0.277 -11.638 1.00 82.75 127 THR A N 1
ATOM 953 C CA . THR A 1 127 ? 24.544 1.697 -11.886 1.00 82.75 127 THR A CA 1
ATOM 954 C C . THR A 1 127 ? 23.468 2.339 -12.762 1.00 82.75 127 THR A C 1
ATOM 956 O O . THR A 1 127 ? 22.988 3.417 -12.438 1.00 82.75 127 THR A O 1
ATOM 959 N N . GLY A 1 128 ? 23.018 1.651 -13.815 1.00 81.56 128 GLY A N 1
ATOM 960 C CA . GLY A 1 128 ? 21.941 2.140 -14.680 1.00 81.56 128 GLY A CA 1
ATOM 961 C C . GLY A 1 128 ? 20.594 2.250 -13.959 1.00 81.56 128 GLY A C 1
ATOM 962 O O . GLY A 1 128 ? 19.837 3.181 -14.213 1.00 81.56 128 GLY A O 1
ATOM 963 N N . LEU A 1 129 ? 20.306 1.336 -13.027 1.00 81.06 129 LEU A N 1
ATOM 964 C CA . LEU A 1 129 ? 19.127 1.405 -12.163 1.00 81.06 129 LEU A CA 1
ATOM 965 C C . LEU A 1 129 ? 19.176 2.622 -11.240 1.00 81.06 129 LEU A C 1
ATOM 967 O O . LEU A 1 129 ? 18.179 3.332 -11.123 1.00 81.06 129 LEU A O 1
ATOM 971 N N . LEU A 1 130 ? 20.326 2.875 -10.613 1.00 83.06 130 LEU A N 1
ATOM 972 C CA . LEU A 1 130 ? 20.518 4.028 -9.733 1.00 83.06 130 LEU A CA 1
ATOM 973 C C . LEU A 1 130 ? 20.438 5.350 -10.498 1.00 83.06 130 LEU A C 1
ATOM 975 O O . LEU A 1 130 ? 19.818 6.289 -10.001 1.00 83.06 130 LEU A O 1
ATOM 979 N N . ASP A 1 131 ? 21.003 5.414 -11.703 1.00 83.44 131 ASP A N 1
ATOM 980 C CA . ASP A 1 131 ? 20.933 6.601 -12.556 1.00 83.44 131 ASP A CA 1
ATOM 981 C C . ASP A 1 131 ? 19.483 6.887 -12.977 1.00 83.44 131 ASP A C 1
ATOM 983 O O . ASP A 1 131 ? 18.994 7.993 -12.772 1.00 83.44 131 ASP A O 1
ATOM 987 N N . VAL A 1 132 ? 18.736 5.876 -13.439 1.00 79.69 132 VAL A N 1
ATOM 988 C CA . VAL A 1 132 ? 17.310 6.041 -13.781 1.00 79.69 132 VAL A CA 1
ATOM 989 C C . VAL A 1 132 ? 16.463 6.411 -12.561 1.00 79.69 132 VAL A C 1
ATOM 991 O O . VAL A 1 132 ? 15.578 7.263 -12.659 1.00 79.69 132 VAL A O 1
ATOM 994 N N . ALA A 1 133 ? 16.713 5.790 -11.405 1.00 80.25 133 ALA A N 1
ATOM 995 C CA . ALA A 1 133 ? 16.009 6.121 -10.170 1.00 80.25 133 ALA A CA 1
ATOM 996 C C . ALA A 1 133 ? 16.279 7.572 -9.755 1.00 80.25 133 ALA A C 1
ATOM 998 O O . ALA A 1 133 ? 15.346 8.296 -9.410 1.00 80.25 133 ALA A O 1
ATOM 999 N N . ARG A 1 134 ? 17.535 8.018 -9.852 1.00 81.75 134 ARG A N 1
ATOM 1000 C CA . ARG A 1 134 ? 17.929 9.401 -9.584 1.00 81.75 134 ARG A CA 1
ATOM 1001 C C . ARG A 1 134 ? 17.274 10.373 -10.557 1.00 81.75 134 ARG A C 1
ATOM 1003 O O . ARG A 1 134 ? 16.739 11.381 -10.109 1.00 81.75 134 ARG A O 1
ATOM 1010 N N . ASP A 1 135 ? 17.288 10.075 -11.849 1.00 80.75 135 ASP A N 1
ATOM 1011 C CA . ASP A 1 135 ? 16.704 10.946 -12.869 1.00 80.75 135 ASP A CA 1
ATOM 1012 C C . ASP A 1 135 ? 15.187 11.081 -12.681 1.00 80.75 135 ASP A C 1
ATOM 1014 O O . ASP A 1 135 ? 14.643 12.168 -12.845 1.00 80.75 135 ASP A O 1
ATOM 1018 N N . SER A 1 136 ? 14.505 10.023 -12.221 1.00 76.44 136 SER A N 1
ATOM 1019 C CA . SER A 1 136 ? 13.065 10.062 -11.916 1.00 76.44 136 SER A CA 1
ATOM 1020 C C . SER A 1 136 ? 12.678 11.003 -10.764 1.00 76.44 136 SER A C 1
ATOM 1022 O O . SER A 1 136 ? 11.500 11.326 -10.587 1.00 76.44 136 SER A O 1
ATOM 1024 N N . LEU A 1 137 ? 13.652 11.461 -9.970 1.00 79.06 137 LEU A N 1
ATOM 1025 C CA . LEU A 1 137 ? 13.409 12.438 -8.913 1.00 79.06 137 LEU A CA 1
ATOM 1026 C C . LEU A 1 137 ? 13.180 13.844 -9.473 1.00 79.06 137 LEU A C 1
ATOM 1028 O O . LEU A 1 137 ? 12.526 14.637 -8.800 1.00 79.06 137 LEU A O 1
ATOM 1032 N N . PHE A 1 138 ? 13.673 14.155 -10.670 1.00 83.44 138 PHE A N 1
ATOM 1033 C CA . PHE A 1 138 ? 13.674 15.510 -11.223 1.00 83.44 138 PHE A CA 1
ATOM 1034 C C . PHE A 1 138 ? 12.845 15.603 -12.504 1.00 83.44 138 PHE A C 1
ATOM 1036 O O . PHE A 1 138 ? 12.697 14.627 -13.242 1.00 83.44 138 PHE A O 1
ATOM 1043 N N . ASP A 1 139 ? 12.296 16.784 -12.779 1.00 83.00 139 ASP A N 1
ATOM 1044 C CA . ASP A 1 139 ? 11.601 17.043 -14.034 1.00 83.00 139 ASP A CA 1
ATOM 1045 C C . ASP A 1 139 ? 12.552 16.838 -15.221 1.00 83.00 139 ASP A C 1
ATOM 1047 O O . ASP A 1 139 ? 13.629 17.434 -15.313 1.00 83.00 139 ASP A O 1
ATOM 1051 N N . THR A 1 140 ? 12.130 16.011 -16.175 1.00 80.00 140 THR A N 1
ATOM 1052 C CA . THR A 1 140 ? 12.827 15.861 -17.452 1.00 80.00 140 THR A CA 1
ATOM 1053 C C . THR A 1 140 ? 12.148 16.751 -18.494 1.00 80.00 140 THR A C 1
ATOM 1055 O O . THR A 1 140 ? 10.922 16.676 -18.650 1.00 80.00 140 THR A O 1
ATOM 1058 N N . PRO A 1 141 ? 12.906 17.584 -19.233 1.00 79.81 141 PRO A N 1
ATOM 1059 C CA . PRO A 1 141 ? 12.362 18.374 -20.331 1.00 79.81 141 PRO A CA 1
ATOM 1060 C C . PRO A 1 141 ? 11.621 17.494 -21.352 1.00 79.81 141 PRO A C 1
ATOM 1062 O O . PRO A 1 141 ? 11.990 16.330 -21.530 1.00 79.81 141 PRO A O 1
ATOM 1065 N N . PRO A 1 142 ? 10.606 18.031 -22.048 1.00 82.75 142 PRO A N 1
ATOM 1066 C CA . PRO A 1 142 ? 9.888 17.275 -23.064 1.00 82.75 142 PRO A CA 1
ATOM 1067 C C . PRO A 1 142 ? 10.830 16.834 -24.189 1.00 82.75 142 PRO A C 1
ATOM 1069 O O . PRO A 1 142 ? 11.733 17.572 -24.590 1.00 82.75 142 PRO A O 1
ATOM 1072 N N . ALA A 1 143 ? 10.620 15.617 -24.695 1.00 81.00 143 ALA A N 1
ATOM 1073 C CA . ALA A 1 143 ? 11.478 15.026 -25.719 1.00 81.00 143 ALA A CA 1
ATOM 1074 C C . ALA A 1 143 ? 11.258 15.663 -27.103 1.00 81.00 143 ALA A C 1
ATOM 1076 O O . ALA A 1 143 ? 12.155 15.620 -27.950 1.00 81.00 143 ALA A O 1
ATOM 1077 N N . ALA A 1 144 ? 10.095 16.283 -27.321 1.00 81.81 144 ALA A N 1
ATOM 1078 C CA . ALA A 1 144 ? 9.771 17.043 -28.520 1.00 81.81 144 ALA A CA 1
ATOM 1079 C C . ALA A 1 144 ? 8.991 18.334 -28.211 1.00 81.81 144 ALA A C 1
ATOM 1081 O O . ALA A 1 144 ? 8.356 18.491 -27.167 1.00 81.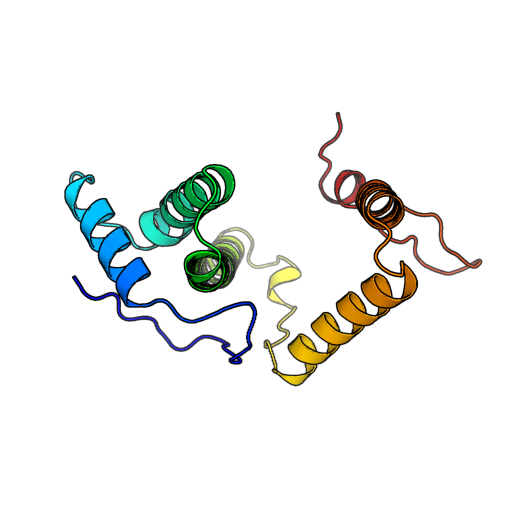81 144 ALA A O 1
ATOM 1082 N N . GLU A 1 145 ? 9.034 19.277 -29.154 1.00 76.06 145 GLU A N 1
ATOM 1083 C CA . GLU A 1 145 ? 8.287 20.532 -29.073 1.00 76.06 145 GLU A CA 1
ATOM 1084 C C . GLU A 1 145 ? 6.772 20.258 -29.062 1.00 76.06 145 GLU A C 1
ATOM 1086 O O . GLU A 1 145 ? 6.236 19.633 -29.977 1.00 76.06 145 GLU A O 1
ATOM 1091 N N . GLY A 1 146 ? 6.086 20.722 -28.013 1.00 78.44 146 GLY A N 1
ATOM 1092 C CA . GLY A 1 146 ? 4.650 20.504 -27.805 1.00 78.44 146 GLY A CA 1
ATOM 1093 C C . GLY A 1 146 ? 4.290 19.307 -26.917 1.00 78.44 146 GLY A C 1
ATOM 1094 O O . GLY A 1 146 ? 3.104 19.093 -26.672 1.00 78.44 146 GLY A O 1
ATOM 1095 N N . GLU A 1 147 ? 5.269 18.550 -26.416 1.00 82.88 147 GLU A N 1
ATOM 1096 C CA . GLU A 1 147 ? 5.042 17.523 -25.393 1.00 82.88 147 GLU A CA 1
ATOM 1097 C C . GLU A 1 147 ? 5.105 18.110 -23.975 1.00 82.88 147 GLU A C 1
ATOM 1099 O O . GLU A 1 147 ? 5.743 19.135 -23.727 1.00 82.88 147 GLU A O 1
ATOM 1104 N N . GLU A 1 148 ? 4.446 17.439 -23.031 1.00 76.50 148 GLU A N 1
ATOM 1105 C CA . GLU A 1 148 ? 4.556 17.763 -21.609 1.00 76.50 148 GLU A CA 1
ATOM 1106 C C . GLU A 1 148 ? 5.868 17.199 -21.034 1.00 76.50 148 GLU A C 1
ATOM 1108 O O . GLU A 1 148 ? 6.271 16.090 -21.403 1.00 76.50 148 GLU A O 1
ATOM 1113 N N . PRO A 1 149 ? 6.542 17.920 -20.118 1.00 77.44 149 PRO A N 1
ATOM 1114 C CA . PRO A 1 149 ? 7.697 17.388 -19.406 1.00 77.44 149 PRO A CA 1
ATOM 1115 C C . PRO A 1 149 ? 7.315 16.146 -18.596 1.00 77.44 149 PRO A C 1
ATOM 1117 O O . PRO A 1 149 ? 6.214 16.048 -18.043 1.00 77.44 149 PRO A O 1
ATOM 1120 N N . VAL A 1 150 ? 8.256 15.211 -18.471 1.00 79.75 150 VAL A N 1
ATOM 1121 C CA . VAL A 1 150 ? 8.099 14.093 -17.537 1.00 79.75 150 VAL A CA 1
ATOM 1122 C C . VAL A 1 150 ? 8.343 14.641 -16.142 1.00 79.75 150 VAL A C 1
ATOM 1124 O O . VAL A 1 150 ? 9.442 15.102 -15.844 1.00 79.75 150 VAL A O 1
ATOM 1127 N N . ARG A 1 151 ? 7.309 14.619 -15.303 1.00 79.19 151 ARG A N 1
ATOM 1128 C CA . ARG A 1 151 ? 7.383 15.195 -13.964 1.00 79.19 151 ARG A CA 1
ATOM 1129 C C . ARG A 1 151 ? 8.126 14.279 -12.994 1.00 79.19 151 ARG A C 1
ATOM 1131 O O . ARG A 1 151 ? 7.790 13.097 -12.892 1.00 79.19 151 ARG A O 1
ATOM 1138 N N . GLY A 1 152 ? 9.103 14.835 -12.288 1.00 70.56 152 GLY A N 1
ATOM 1139 C CA . GLY A 1 152 ? 9.865 14.160 -11.243 1.00 70.56 152 GLY A CA 1
ATOM 1140 C C . GLY A 1 152 ? 9.193 14.265 -9.875 1.00 70.56 152 GLY A C 1
ATOM 1141 O O . GLY A 1 152 ? 8.384 15.163 -9.621 1.00 70.56 152 GLY A O 1
ATOM 1142 N N . LEU A 1 153 ? 9.521 13.343 -8.968 1.00 64.56 153 LEU A N 1
ATOM 1143 C CA . LEU A 1 153 ? 8.921 13.283 -7.626 1.00 64.56 153 LEU A CA 1
ATOM 1144 C C . LEU A 1 153 ? 9.217 14.527 -6.769 1.00 64.56 153 LEU A C 1
ATOM 1146 O O . LEU A 1 153 ? 8.348 14.991 -6.032 1.00 64.56 153 LEU A O 1
ATOM 1150 N N . THR A 1 154 ? 10.423 15.080 -6.872 1.00 63.72 154 THR A N 1
ATOM 1151 C CA . THR A 1 154 ? 10.876 16.220 -6.057 1.00 63.72 154 THR A CA 1
ATOM 1152 C C . THR A 1 154 ? 10.133 17.497 -6.451 1.00 63.72 154 THR A C 1
ATOM 1154 O O . THR A 1 154 ? 9.601 18.205 -5.594 1.00 63.72 154 THR A O 1
ATOM 1157 N N . ASP A 1 155 ? 10.002 17.722 -7.759 1.00 63.31 155 ASP A N 1
ATOM 1158 C CA . ASP A 1 155 ? 9.398 18.926 -8.332 1.00 63.31 155 ASP A CA 1
ATOM 1159 C C . ASP A 1 155 ? 7.858 18.885 -8.284 1.00 63.31 155 ASP A C 1
ATOM 1161 O O . ASP A 1 155 ? 7.209 19.920 -8.129 1.00 63.31 155 ASP A O 1
ATOM 1165 N N . SER A 1 156 ? 7.255 17.688 -8.332 1.00 55.56 156 SER A N 1
ATOM 1166 C CA . SER A 1 156 ? 5.791 17.505 -8.280 1.00 55.56 156 SER A CA 1
ATOM 1167 C C . SER A 1 156 ? 5.186 17.685 -6.889 1.00 55.56 156 SER A C 1
ATOM 1169 O O . SER A 1 156 ? 4.052 18.144 -6.766 1.00 55.56 156 SER A O 1
ATOM 1171 N N . PHE A 1 157 ? 5.914 17.295 -5.839 1.00 50.91 157 PHE A N 1
ATOM 1172 C CA . PHE A 1 157 ? 5.416 17.316 -4.457 1.00 50.91 157 PHE A CA 1
ATOM 1173 C C . PHE A 1 157 ? 6.046 18.422 -3.603 1.00 50.91 157 PHE A C 1
ATOM 1175 O O . PHE A 1 157 ? 5.704 18.560 -2.429 1.00 50.91 157 PHE A O 1
ATOM 1182 N N . GLY A 1 158 ? 6.937 19.233 -4.181 1.00 45.75 158 GLY A N 1
ATOM 1183 C CA . GLY A 1 158 ? 7.553 20.365 -3.493 1.00 45.75 158 GLY A CA 1
ATOM 1184 C C . GLY A 1 158 ? 8.467 19.955 -2.338 1.00 45.75 158 GLY A C 1
ATOM 1185 O O . GLY A 1 158 ? 8.676 20.758 -1.426 1.00 45.75 158 GLY A O 1
ATOM 1186 N N . TYR A 1 159 ? 9.020 18.734 -2.367 1.00 43.53 159 TYR A N 1
ATOM 1187 C CA . TYR A 1 159 ? 10.096 18.309 -1.466 1.00 43.53 159 TYR A CA 1
ATOM 1188 C C . TYR A 1 159 ? 11.397 19.011 -1.872 1.00 43.53 159 TYR A C 1
ATOM 1190 O O . TYR A 1 159 ? 12.351 18.391 -2.323 1.00 43.53 159 TYR A O 1
ATOM 1198 N N . ASN A 1 160 ? 11.422 20.334 -1.757 1.00 43.38 160 ASN A N 1
ATOM 1199 C CA . ASN A 1 160 ? 12.622 21.115 -1.999 1.00 43.38 160 ASN A CA 1
ATOM 1200 C C . ASN A 1 160 ? 13.614 20.849 -0.860 1.00 43.38 160 ASN A C 1
ATOM 1202 O O . ASN A 1 160 ? 13.262 20.995 0.314 1.00 43.38 160 ASN A O 1
ATOM 1206 N N . VAL A 1 161 ? 14.833 20.452 -1.226 1.00 46.94 161 VAL A N 1
ATOM 1207 C CA . VAL A 1 161 ? 16.005 20.402 -0.336 1.00 46.94 161 VAL A CA 1
ATOM 1208 C C . VAL A 1 161 ? 16.569 21.807 -0.155 1.00 46.94 161 VAL A C 1
ATOM 1210 O O . VAL A 1 161 ? 16.607 22.551 -1.162 1.00 46.94 161 VAL A O 1
#

Secondary structure (DSSP, 8-state):
----PPP------SSS---HHHHHHHHHHHHHH-SSS--HHIIIIIIHHHHHHHHHHTT--HHHHHHHHHHHHHHHHHHHHHHHHHHHHH-TT-HHHH------HHHHHHHHHHHHHHHHHTTT-HHHHHHHHHHTTSPBPPSSTTPPPB--HHHHHT---

Foldseek 3Di:
DFDDDDDDDDDDDDQADADRVVLVVQVVVQVVPDDDDDDVLCSLQPPLVVVLVVCVVVPHDPVVRNNSVNSVVRSVRVVVVVVLVVCCVVPVPDVVVVDDDDDDPVVVVVVVVVVVVLCVVCVVPPVSVVVVVVPLQAWAPDPDDPDDINHHVCRVVVVDD

Radius of gyration: 19.09 Å; Cα contacts (8 Å, |Δi|>4): 118; chains: 1; bounding box: 41×37×55 Å